Protein AF-A0AAV4CG41-F1 (afdb_monomer)

Foldseek 3Di:
DPDDDPLVVPPVSVCVLCVQQDDDPVCPPVSVVSVVVSVVCVVVVCVPPDDPPD

Solvent-accessible surface area (backbone atoms only — not comparable to full-atom values): 3559 Å² total; per-residue (Å²): 136,75,100,64,69,73,59,71,79,35,64,69,58,42,48,64,70,45,69,88,67,76,78,53,98,90,35,68,69,61,34,52,53,47,51,52,55,51,51,48,53,59,58,61,66,45,74,83,49,81,77,83,76,126

Structure (mmCIF, N/CA/C/O backbone):
data_AF-A0AAV4CG41-F1
#
_entry.id   AF-A0AAV4CG41-F1
#
loop_
_atom_site.group_PDB
_atom_site.id
_atom_site.type_symbol
_atom_site.label_atom_id
_atom_site.label_alt_id
_atom_site.label_comp_id
_atom_site.label_asym_id
_atom_site.label_entity_id
_atom_site.label_seq_id
_atom_site.pdbx_PDB_ins_code
_atom_site.Cartn_x
_atom_site.Cartn_y
_atom_site.Cartn_z
_atom_si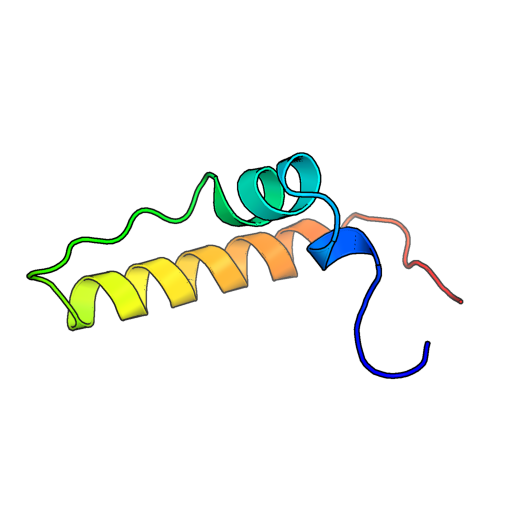te.occupancy
_atom_site.B_iso_or_equiv
_atom_site.auth_seq_id
_atom_site.auth_comp_id
_atom_site.auth_asym_id
_atom_site.auth_atom_id
_atom_site.pdbx_PDB_model_num
ATOM 1 N N . MET A 1 1 ? 12.747 10.184 -14.687 1.00 64.81 1 MET A N 1
ATOM 2 C CA . MET A 1 1 ? 11.456 10.351 -13.978 1.00 64.81 1 MET A CA 1
ATOM 3 C C . MET A 1 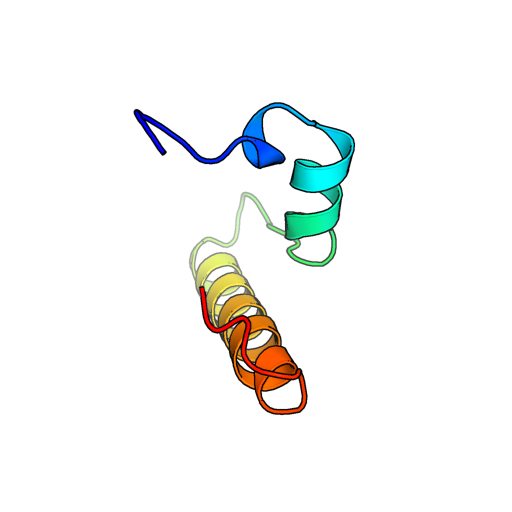1 ? 11.269 11.825 -13.654 1.00 64.81 1 MET A C 1
ATOM 5 O O . MET A 1 1 ? 12.180 12.397 -13.073 1.00 64.81 1 MET A O 1
ATOM 9 N N . ILE A 1 2 ? 10.140 12.439 -14.017 1.00 83.75 2 ILE A N 1
ATOM 10 C CA . ILE A 1 2 ? 9.779 13.798 -13.573 1.00 83.75 2 ILE A CA 1
ATOM 11 C C . ILE A 1 2 ? 8.370 13.721 -12.975 1.00 83.75 2 ILE A C 1
ATOM 13 O O . ILE A 1 2 ? 7.460 13.199 -13.610 1.00 83.75 2 ILE A O 1
ATOM 17 N N . GLY A 1 3 ? 8.195 14.203 -11.743 1.00 91.94 3 GLY A N 1
ATOM 18 C CA . GLY A 1 3 ? 6.904 14.233 -11.049 1.00 91.94 3 GLY A CA 1
ATOM 19 C C . GLY A 1 3 ? 6.552 12.933 -10.322 1.00 91.94 3 GLY A C 1
ATOM 20 O O . GLY A 1 3 ? 6.603 12.886 -9.096 1.00 91.94 3 GLY A O 1
ATOM 21 N N . TYR A 1 4 ? 6.190 11.880 -11.054 1.00 93.25 4 TYR A N 1
ATOM 22 C CA . TYR A 1 4 ? 5.679 10.637 -10.469 1.00 93.25 4 TYR A CA 1
ATOM 23 C C . TYR A 1 4 ? 6.043 9.398 -11.305 1.00 93.25 4 TYR A C 1
ATOM 25 O O . TYR A 1 4 ? 6.441 9.523 -12.461 1.00 93.25 4 TYR A O 1
ATOM 33 N N . PRO A 1 5 ? 5.953 8.186 -10.731 1.00 91.75 5 PRO A N 1
ATOM 34 C CA . PRO A 1 5 ? 6.215 6.954 -11.468 1.00 91.75 5 PRO A CA 1
ATOM 35 C C . PRO A 1 5 ? 5.029 6.524 -12.337 1.00 91.75 5 PRO A C 1
ATOM 37 O O . PRO A 1 5 ? 3.911 6.438 -11.841 1.00 91.75 5 PRO A O 1
ATOM 40 N N . ASP A 1 6 ? 5.285 6.121 -13.580 1.00 91.88 6 ASP A N 1
ATOM 41 C CA . ASP A 1 6 ? 4.246 5.771 -14.566 1.00 91.88 6 ASP A CA 1
ATOM 42 C C . ASP A 1 6 ? 3.246 4.707 -14.090 1.00 91.88 6 ASP A C 1
ATOM 44 O O . ASP A 1 6 ? 2.084 4.719 -14.490 1.00 91.88 6 ASP A O 1
ATOM 48 N N . TYR A 1 7 ? 3.655 3.793 -13.198 1.00 89.38 7 TYR A N 1
ATOM 49 C CA . TYR A 1 7 ? 2.767 2.725 -12.722 1.00 89.38 7 TYR A CA 1
ATOM 50 C C . TYR A 1 7 ? 1.525 3.242 -11.981 1.00 89.38 7 TYR A C 1
ATOM 52 O O . TYR A 1 7 ? 0.577 2.474 -11.843 1.00 89.38 7 TYR A O 1
ATOM 60 N N . ILE A 1 8 ? 1.517 4.486 -11.478 1.00 93.56 8 ILE A N 1
ATOM 61 C CA . ILE A 1 8 ? 0.336 5.040 -10.793 1.00 93.56 8 ILE A CA 1
ATOM 62 C C . ILE A 1 8 ? -0.755 5.490 -11.768 1.00 93.56 8 ILE A C 1
ATOM 64 O O . ILE A 1 8 ? -1.892 5.65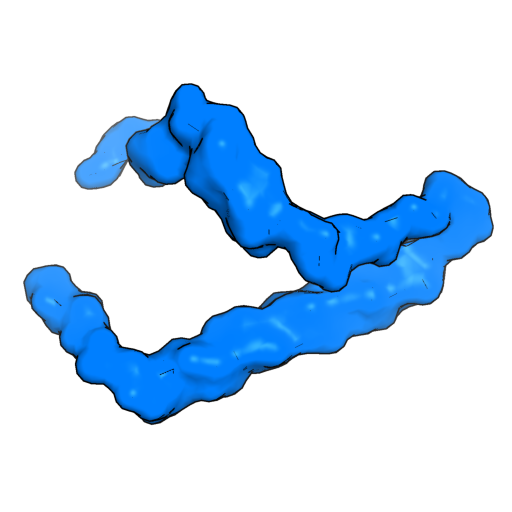3 -11.342 1.00 93.56 8 ILE A O 1
ATOM 68 N N . LEU A 1 9 ? -0.423 5.685 -13.050 1.00 94.06 9 LEU A N 1
ATOM 69 C CA . LEU A 1 9 ? -1.392 6.039 -14.093 1.00 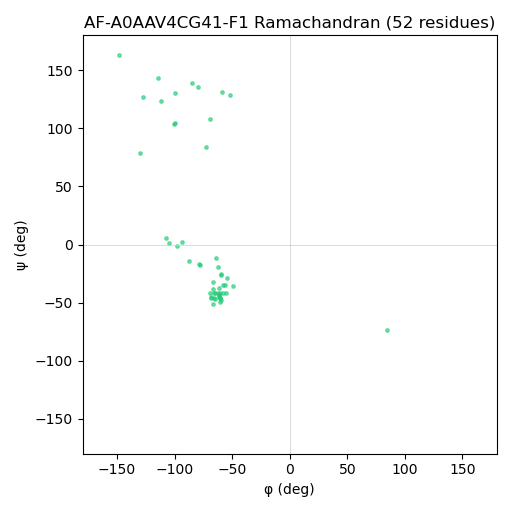94.06 9 LEU A CA 1
ATOM 70 C C . LEU A 1 9 ? -2.193 4.825 -14.587 1.00 94.06 9 LEU A C 1
ATOM 72 O O . LEU A 1 9 ? -3.233 4.973 -15.222 1.00 94.06 9 LEU A O 1
ATOM 76 N N . ASP A 1 10 ? -1.710 3.618 -14.298 1.00 96.06 10 ASP A N 1
ATOM 77 C CA . ASP A 1 10 ? -2.337 2.356 -14.671 1.00 96.06 10 ASP A CA 1
ATOM 78 C C . ASP A 1 10 ? -3.110 1.800 -13.467 1.00 96.06 10 ASP A C 1
ATOM 80 O O . ASP A 1 10 ? -2.519 1.274 -12.518 1.00 96.06 10 ASP A O 1
ATOM 84 N N . HIS A 1 11 ? -4.440 1.921 -13.507 1.00 96.38 11 HIS A N 1
ATOM 85 C CA . HIS A 1 11 ? -5.315 1.488 -12.414 1.00 96.38 11 HIS A CA 1
ATOM 86 C C . HIS A 1 11 ? -5.145 -0.003 -12.081 1.00 96.38 11 HIS A C 1
ATOM 88 O O . HIS A 1 11 ? -5.132 -0.365 -10.910 1.00 96.38 11 HIS A O 1
ATOM 94 N N . ILE A 1 12 ? -4.894 -0.861 -13.077 1.00 96.94 12 ILE A N 1
ATOM 95 C CA . 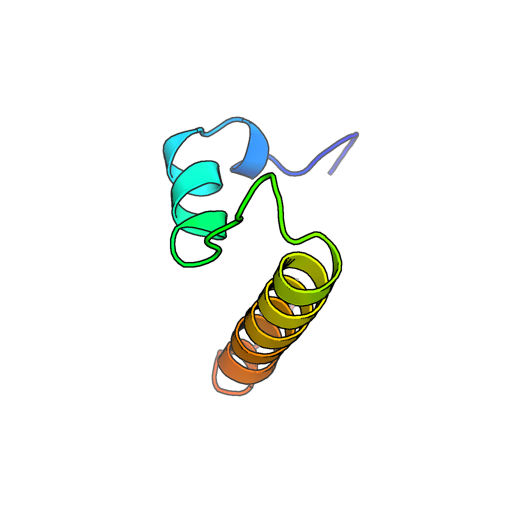ILE A 1 12 ? -4.695 -2.302 -12.867 1.00 96.94 12 ILE A CA 1
ATOM 96 C C . ILE A 1 12 ? -3.415 -2.540 -12.066 1.00 96.94 12 ILE A C 1
ATOM 98 O O . ILE A 1 12 ? -3.394 -3.322 -11.110 1.00 96.94 12 ILE A O 1
ATOM 102 N N . LYS A 1 13 ? -2.322 -1.860 -12.434 1.00 95.06 13 LYS A N 1
ATOM 103 C CA . LYS A 1 13 ? -1.052 -1.962 -11.699 1.00 95.06 13 LYS A CA 1
ATOM 104 C C . LYS A 1 13 ? -1.163 -1.378 -10.298 1.00 95.06 13 LYS A C 1
ATOM 106 O O . LYS A 1 13 ? -0.566 -1.934 -9.371 1.00 95.06 13 LYS A O 1
ATOM 111 N N . LEU A 1 14 ? -1.899 -0.282 -10.138 1.00 95.62 14 LEU A N 1
ATOM 112 C CA . LEU A 1 14 ? -2.100 0.364 -8.850 1.00 95.62 14 LEU A CA 1
ATOM 113 C C . LEU A 1 14 ? -2.950 -0.501 -7.910 1.00 95.62 14 LEU A C 1
ATOM 115 O O . LEU A 1 14 ? -2.543 -0.731 -6.774 1.00 95.62 14 LEU A O 1
ATOM 119 N N . ASP A 1 15 ? -4.049 -1.074 -8.387 1.00 96.19 15 ASP A N 1
ATOM 120 C CA . ASP A 1 15 ? -4.904 -1.955 -7.589 1.00 96.19 15 ASP A CA 1
ATOM 121 C C . ASP A 1 15 ? -4.162 -3.232 -7.193 1.00 96.19 15 ASP A C 1
ATOM 123 O O . ASP A 1 15 ? -4.091 -3.579 -6.010 1.00 96.19 15 ASP A O 1
ATOM 127 N N . LYS A 1 16 ? -3.483 -3.875 -8.152 1.00 95.44 16 LYS A N 1
ATOM 128 C CA . LYS A 1 16 ? -2.629 -5.045 -7.891 1.00 95.44 16 LYS A CA 1
ATOM 129 C C . LYS A 1 16 ? -1.551 -4.744 -6.856 1.00 95.44 16 LYS A C 1
ATOM 131 O O . LYS A 1 16 ? -1.192 -5.594 -6.041 1.00 95.44 16 LYS A O 1
ATOM 136 N N . LYS A 1 17 ? -1.022 -3.516 -6.851 1.00 93.62 17 LYS A N 1
ATOM 137 C CA . LYS A 1 17 ? -0.041 -3.087 -5.856 1.00 93.62 17 LYS A CA 1
ATOM 138 C C . LYS A 1 17 ? -0.614 -3.228 -4.444 1.00 93.62 17 LYS A C 1
ATOM 140 O O . LYS A 1 17 ? 0.128 -3.691 -3.580 1.00 93.62 17 LYS A O 1
ATOM 145 N N . TYR A 1 18 ? -1.876 -2.875 -4.205 1.00 95.38 18 TYR A N 1
ATOM 146 C CA . TYR A 1 18 ? -2.506 -2.823 -2.877 1.00 95.38 18 TYR A CA 1
ATOM 147 C C . TYR A 1 18 ? -3.523 -3.944 -2.598 1.00 95.38 18 TYR A C 1
ATOM 149 O O . TYR A 1 18 ? -4.105 -3.963 -1.519 1.00 95.38 18 TYR A O 1
ATOM 157 N N . GLU A 1 19 ? -3.683 -4.922 -3.493 1.00 94.75 19 GLU A N 1
ATOM 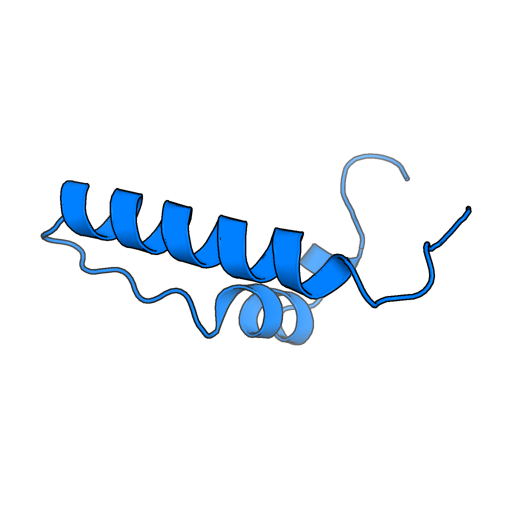158 C CA . GLU A 1 19 ? -4.705 -5.987 -3.424 1.00 94.75 19 GLU A CA 1
ATOM 159 C C . GLU A 1 19 ? -4.799 -6.710 -2.057 1.00 94.75 19 GLU A C 1
ATOM 161 O O . GLU A 1 19 ? -5.892 -7.038 -1.574 1.00 94.75 19 GLU A O 1
ATOM 166 N N . ASN A 1 20 ? -3.644 -6.897 -1.406 1.00 93.06 20 ASN A N 1
ATOM 167 C CA . ASN A 1 20 ? -3.468 -7.623 -0.145 1.00 93.06 20 ASN A CA 1
ATOM 168 C C . ASN A 1 20 ? -3.526 -6.730 1.108 1.00 93.06 20 ASN A C 1
ATOM 170 O O . ASN A 1 20 ? -3.319 -7.217 2.220 1.00 93.06 20 ASN A O 1
ATOM 174 N N . LEU A 1 21 ? -3.764 -5.429 0.946 1.00 95.50 21 LEU A N 1
ATOM 175 C CA . LEU A 1 21 ? -3.923 -4.478 2.039 1.00 95.50 21 LEU A CA 1
ATOM 176 C C . LEU A 1 21 ? -5.418 -4.217 2.247 1.00 95.50 21 LEU A C 1
ATOM 178 O O . LEU A 1 21 ? -6.053 -3.513 1.468 1.00 95.50 21 LEU A O 1
ATOM 182 N N . LYS A 1 22 ? -5.992 -4.815 3.293 1.00 94.31 22 LYS A N 1
ATOM 183 C CA . LYS A 1 22 ? -7.394 -4.604 3.673 1.00 94.31 22 LYS A CA 1
ATOM 184 C C . LYS A 1 22 ? -7.460 -3.610 4.826 1.00 94.31 22 LYS A C 1
ATOM 186 O O . LYS A 1 22 ? -6.754 -3.788 5.813 1.00 94.31 22 LYS A O 1
ATOM 191 N N . MET A 1 23 ? -8.308 -2.595 4.682 1.00 94.75 23 MET A N 1
ATOM 192 C CA . MET A 1 23 ? -8.507 -1.547 5.683 1.00 94.75 23 MET A CA 1
ATOM 193 C C . MET A 1 23 ? -9.921 -1.607 6.251 1.00 94.75 23 MET A C 1
ATOM 195 O O . MET A 1 23 ? -10.880 -1.857 5.521 1.00 94.75 23 MET A O 1
ATOM 199 N N . ASN A 1 24 ? -10.048 -1.322 7.542 1.00 96.31 24 ASN A N 1
ATOM 200 C CA . ASN A 1 24 ? -11.312 -1.171 8.245 1.00 96.31 24 ASN A CA 1
ATOM 201 C C . ASN A 1 24 ? -11.491 0.294 8.669 1.00 96.31 24 ASN A C 1
ATOM 203 O O . ASN A 1 24 ? -10.659 0.847 9.382 1.00 96.31 24 ASN A O 1
ATOM 207 N N . LYS A 1 25 ? -12.591 0.929 8.255 1.00 96.50 25 LYS A N 1
ATOM 208 C CA . LYS A 1 25 ? -12.857 2.352 8.534 1.00 96.50 25 LYS A CA 1
ATOM 209 C C . LYS A 1 25 ? -12.929 2.682 10.032 1.00 96.50 25 LYS A C 1
ATOM 211 O O . LYS A 1 25 ? -12.661 3.819 10.397 1.00 96.50 25 LYS A O 1
ATOM 216 N N . SER A 1 26 ? -13.262 1.709 10.878 1.00 97.44 26 SER A N 1
ATOM 217 C CA . SER A 1 26 ? -13.436 1.897 12.324 1.00 97.44 26 SER A CA 1
ATOM 218 C C . SER A 1 26 ? -12.213 1.499 13.156 1.00 97.44 26 SER A C 1
ATOM 220 O O . SER A 1 26 ? -12.251 1.641 14.373 1.00 97.44 26 SER A O 1
ATOM 222 N N . ASP A 1 27 ? -11.136 1.008 12.533 1.00 97.50 27 ASP A N 1
ATOM 223 C CA . ASP A 1 27 ? -9.964 0.482 13.244 1.00 97.50 27 ASP A CA 1
ATOM 224 C C . ASP A 1 27 ? -8.656 1.090 12.719 1.00 97.50 27 ASP A C 1
ATOM 226 O O . ASP A 1 27 ? -7.913 0.499 11.933 1.00 97.50 27 ASP A O 1
ATOM 230 N N . TYR A 1 28 ? -8.366 2.314 13.157 1.00 97.31 28 TYR A N 1
ATOM 231 C CA . TYR A 1 28 ? -7.149 3.021 12.761 1.00 97.31 28 TYR A CA 1
ATOM 232 C C . TYR A 1 28 ? -5.872 2.296 13.211 1.00 97.31 28 TYR A C 1
ATOM 234 O O . TYR A 1 28 ? -4.910 2.200 12.445 1.00 97.31 28 TYR A O 1
ATOM 242 N N . PHE A 1 29 ? -5.843 1.770 14.438 1.00 97.81 29 PHE A N 1
ATOM 243 C CA . PHE A 1 29 ? -4.653 1.100 14.963 1.00 97.81 29 PHE A C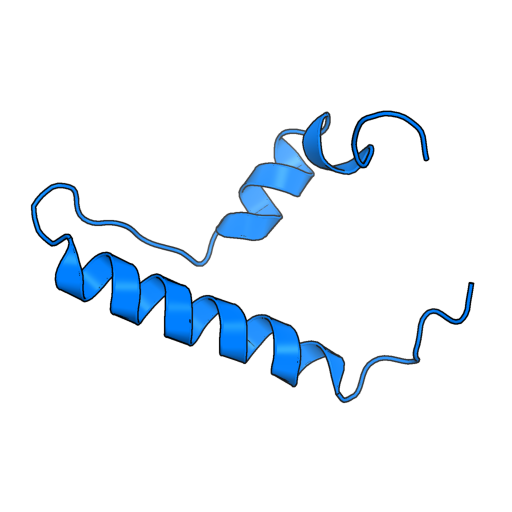A 1
ATOM 244 C C . PHE A 1 29 ? -4.383 -0.216 14.224 1.00 97.81 29 PHE A C 1
ATOM 246 O O . PHE A 1 29 ? -3.262 -0.449 13.761 1.00 97.81 29 PHE A O 1
ATOM 253 N N . GLY A 1 30 ? -5.416 -1.037 14.021 1.00 98.12 30 GLY A N 1
ATOM 254 C CA . GLY A 1 30 ? -5.312 -2.262 13.237 1.00 98.12 30 GLY A CA 1
ATOM 255 C C . GLY A 1 30 ? -4.911 -1.998 11.788 1.00 98.12 30 GLY A C 1
ATOM 256 O O . GLY A 1 30 ? -4.062 -2.717 11.260 1.00 98.12 30 GLY A O 1
ATOM 257 N N . ASN A 1 31 ? -5.403 -0.918 11.169 1.00 98.19 31 ASN A N 1
ATOM 258 C CA . ASN A 1 31 ? -4.965 -0.502 9.832 1.00 98.19 31 ASN A CA 1
ATOM 259 C C . ASN A 1 31 ? -3.465 -0.183 9.779 1.00 98.19 31 ASN A C 1
ATOM 261 O O . ASN A 1 31 ? -2.780 -0.593 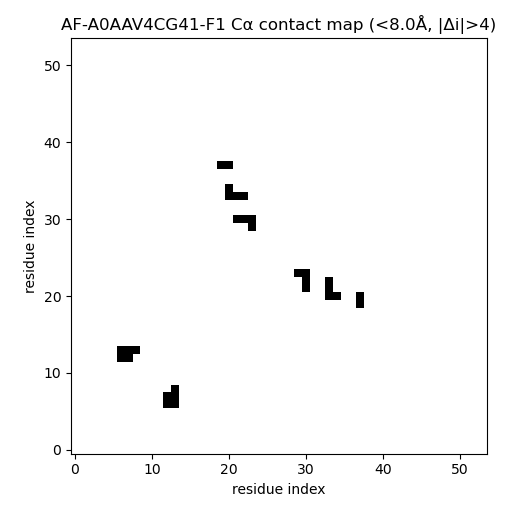8.840 1.00 98.19 31 ASN A O 1
ATOM 265 N N . ASN A 1 32 ? -2.929 0.507 10.789 1.00 97.88 32 ASN A N 1
ATOM 266 C CA . ASN A 1 32 ? -1.496 0.805 10.865 1.00 97.88 32 ASN A CA 1
ATOM 267 C C . ASN A 1 32 ? -0.656 -0.470 11.015 1.00 97.88 32 ASN A C 1
ATOM 269 O O . ASN A 1 32 ? 0.368 -0.633 10.340 1.00 97.88 32 ASN A O 1
ATOM 273 N N . LEU A 1 33 ? -1.103 -1.415 11.847 1.00 97.62 33 LEU A N 1
ATOM 274 C CA . LEU A 1 33 ? -0.432 -2.705 11.994 1.00 97.62 33 LEU A CA 1
ATOM 275 C C . LEU A 1 33 ? -0.503 -3.528 10.696 1.00 97.62 33 LEU A C 1
ATOM 277 O O . LEU A 1 33 ? 0.497 -4.122 10.279 1.00 97.62 33 LEU A O 1
ATOM 281 N N . ALA A 1 34 ? -1.656 -3.532 10.022 1.00 96.94 34 ALA A N 1
ATOM 282 C CA . ALA A 1 34 ? -1.848 -4.186 8.731 1.00 96.94 34 ALA A CA 1
ATOM 283 C C . ALA A 1 34 ? -0.920 -3.594 7.660 1.00 96.94 34 ALA A C 1
ATOM 285 O O . ALA A 1 34 ? -0.227 -4.343 6.965 1.00 96.94 34 ALA A O 1
ATOM 286 N N . PHE A 1 35 ? -0.832 -2.264 7.583 1.00 97.50 35 PHE A N 1
ATOM 287 C CA . PHE A 1 35 ? 0.070 -1.558 6.675 1.00 97.50 35 PHE A CA 1
ATOM 288 C C . PHE A 1 35 ? 1.544 -1.874 6.950 1.00 97.50 35 PHE A C 1
ATOM 290 O O . PHE A 1 35 ? 2.308 -2.148 6.021 1.00 97.50 35 PHE A O 1
ATOM 297 N N . THR A 1 36 ? 1.939 -1.902 8.223 1.00 97.25 36 THR A N 1
ATOM 298 C CA . THR A 1 36 ? 3.303 -2.240 8.647 1.00 97.25 36 THR A CA 1
ATOM 299 C C . THR A 1 36 ? 3.678 -3.658 8.209 1.00 97.25 36 THR A C 1
ATOM 301 O O . THR A 1 36 ? 4.692 -3.867 7.538 1.00 97.25 36 THR A O 1
ATOM 304 N N . ARG A 1 37 ? 2.817 -4.646 8.491 1.00 96.31 37 ARG A N 1
ATOM 305 C CA . ARG A 1 37 ? 3.024 -6.046 8.074 1.00 96.31 37 ARG A CA 1
ATOM 306 C C . ARG A 1 37 ? 3.087 -6.192 6.555 1.00 96.31 37 ARG A C 1
ATOM 308 O O . ARG A 1 37 ? 3.935 -6.920 6.037 1.00 96.31 37 ARG A O 1
ATOM 315 N N . TYR A 1 38 ? 2.197 -5.509 5.840 1.00 96.62 38 TYR A N 1
ATOM 316 C CA . TYR A 1 38 ? 2.171 -5.488 4.381 1.00 96.62 38 TYR A CA 1
ATOM 317 C C . TYR A 1 38 ? 3.479 -4.922 3.803 1.00 96.62 38 TYR A C 1
ATOM 319 O O . TYR A 1 38 ? 4.082 -5.540 2.921 1.00 96.62 38 TYR A O 1
ATOM 327 N N . SER A 1 39 ? 3.963 -3.803 4.346 1.00 94.69 39 SER A N 1
ATOM 328 C CA . SER A 1 39 ? 5.207 -3.158 3.914 1.00 94.69 39 SER A CA 1
ATOM 329 C C . SER A 1 39 ? 6.412 -4.075 4.120 1.00 94.69 39 SER A C 1
ATOM 331 O O . SER A 1 39 ? 7.189 -4.283 3.187 1.00 94.69 39 SER A O 1
ATOM 333 N N . PHE A 1 40 ? 6.514 -4.723 5.285 1.00 95.62 40 PHE A N 1
ATOM 334 C CA . PHE A 1 40 ? 7.575 -5.694 5.550 1.00 95.62 40 PHE A CA 1
ATOM 335 C C . PHE A 1 40 ? 7.552 -6.871 4.577 1.00 95.62 40 PHE A C 1
ATOM 337 O O . PHE A 1 40 ? 8.583 -7.185 3.984 1.00 95.62 40 PHE A O 1
ATOM 344 N N . ARG A 1 41 ? 6.387 -7.489 4.338 1.00 94.12 41 ARG A N 1
ATOM 345 C CA . ARG A 1 41 ? 6.261 -8.594 3.370 1.00 94.12 41 ARG A CA 1
ATOM 346 C C . ARG A 1 41 ? 6.770 -8.200 1.985 1.00 94.12 41 ARG A C 1
ATOM 348 O O . ARG A 1 41 ? 7.465 -8.983 1.341 1.00 94.12 41 ARG A O 1
ATOM 355 N N . ARG A 1 42 ? 6.464 -6.983 1.530 1.00 92.12 42 ARG A N 1
ATOM 356 C CA . ARG A 1 42 ? 6.920 -6.490 0.224 1.00 92.12 42 ARG A CA 1
ATOM 357 C C . ARG A 1 42 ? 8.415 -6.231 0.176 1.00 92.12 42 ARG A C 1
ATOM 359 O O . ARG A 1 42 ? 9.030 -6.551 -0.838 1.00 92.12 42 ARG A O 1
ATOM 366 N N . THR A 1 43 ? 8.984 -5.654 1.228 1.00 92.12 43 THR A N 1
ATOM 367 C CA . THR A 1 43 ? 10.424 -5.392 1.306 1.00 92.12 43 THR A CA 1
ATOM 368 C C . THR A 1 43 ? 11.206 -6.700 1.372 1.00 92.12 43 THR A C 1
ATOM 370 O O . THR A 1 43 ? 12.062 -6.937 0.524 1.00 92.12 43 THR A O 1
ATOM 373 N N . PHE A 1 44 ? 10.851 -7.610 2.282 1.00 93.56 44 PHE A N 1
ATOM 374 C CA . PHE A 1 44 ? 11.528 -8.904 2.403 1.00 93.56 44 PHE A CA 1
ATOM 375 C C . PHE A 1 44 ? 11.308 -9.810 1.185 1.00 93.56 44 PHE A C 1
ATOM 377 O O . PHE A 1 44 ? 12.225 -10.518 0.776 1.00 93.56 44 PHE A O 1
ATOM 384 N N . GLY A 1 45 ? 10.152 -9.727 0.520 1.00 90.19 45 GLY A N 1
ATOM 385 C CA . GLY A 1 45 ? 9.892 -10.443 -0.733 1.00 90.19 45 GLY A CA 1
ATOM 386 C C . GLY A 1 45 ? 10.790 -10.024 -1.908 1.00 90.19 45 GLY A C 1
ATOM 387 O O . GLY A 1 45 ? 10.813 -10.704 -2.934 1.00 90.19 45 GLY A O 1
ATOM 388 N N . LYS A 1 46 ? 11.539 -8.919 -1.790 1.00 89.31 46 LYS A N 1
ATOM 389 C CA . LYS A 1 46 ? 12.548 -8.510 -2.780 1.00 89.31 46 LYS A CA 1
ATOM 390 C C . LYS A 1 46 ? 13.922 -9.135 -2.533 1.00 89.31 46 LYS A C 1
ATOM 392 O O . LYS A 1 46 ? 14.728 -9.127 -3.451 1.00 89.31 46 LYS A O 1
ATOM 397 N N . LEU A 1 47 ? 14.179 -9.726 -1.362 1.00 89.62 47 LEU A N 1
ATOM 398 C CA . LEU A 1 47 ? 15.507 -10.218 -0.964 1.00 89.62 47 LEU A CA 1
ATOM 399 C C . LEU A 1 47 ? 16.091 -11.287 -1.906 1.00 89.62 47 LEU A C 1
ATOM 401 O O . LEU A 1 47 ? 17.303 -11.453 -1.983 1.00 89.62 47 LEU A O 1
ATOM 405 N N . ARG A 1 48 ? 15.234 -12.036 -2.607 1.00 86.81 48 ARG A N 1
ATOM 406 C CA . ARG A 1 48 ? 15.629 -13.077 -3.575 1.00 86.81 48 ARG A CA 1
ATOM 407 C C . ARG A 1 48 ? 15.455 -12.654 -5.032 1.00 86.81 48 ARG A C 1
ATOM 409 O O . ARG A 1 48 ? 15.688 -13.455 -5.930 1.00 86.81 48 ARG A O 1
ATOM 416 N N . LYS A 1 49 ? 15.008 -11.423 -5.282 1.00 86.06 49 LYS A N 1
ATOM 417 C CA . LYS A 1 49 ? 14.875 -10.899 -6.641 1.00 86.06 49 LYS A CA 1
ATOM 418 C C . LYS A 1 49 ? 16.224 -10.339 -7.070 1.00 86.06 49 LYS A C 1
ATOM 420 O O . LYS A 1 49 ? 16.895 -9.695 -6.267 1.00 86.06 49 LYS A O 1
ATOM 425 N N . LYS A 1 50 ? 16.613 -10.582 -8.327 1.00 79.75 50 LYS A N 1
ATOM 426 C CA . LYS A 1 50 ? 17.797 -9.942 -8.913 1.00 79.75 50 LYS A CA 1
ATOM 427 C C . LYS A 1 50 ? 17.653 -8.428 -8.702 1.00 79.75 50 LYS A C 1
ATOM 429 O O . LYS A 1 50 ? 16.573 -7.906 -9.003 1.00 79.75 50 LYS A O 1
ATOM 434 N N . PRO A 1 51 ? 18.666 -7.741 -8.150 1.00 75.44 51 PRO A N 1
ATOM 435 C CA . PRO A 1 51 ? 18.591 -6.299 -8.016 1.00 75.44 51 PRO A CA 1
ATOM 436 C C . PRO A 1 51 ? 18.405 -5.705 -9.414 1.00 75.44 51 PRO A C 1
ATOM 438 O O . PRO A 1 51 ? 19.083 -6.096 -10.368 1.00 75.44 51 PRO A O 1
ATOM 441 N N . LEU A 1 52 ? 17.426 -4.811 -9.539 1.00 67.81 52 LEU A N 1
ATOM 442 C CA . LEU A 1 52 ? 17.333 -3.912 -10.680 1.00 67.81 52 LEU A CA 1
ATOM 443 C C . LEU A 1 52 ? 18.451 -2.893 -10.465 1.00 67.81 52 LEU A C 1
ATOM 445 O O . LEU A 1 52 ? 18.240 -1.874 -9.818 1.00 67.81 52 LEU A O 1
ATOM 449 N N . ASN A 1 53 ? 19.664 -3.251 -10.879 1.00 55.41 53 ASN A N 1
ATOM 450 C CA . ASN A 1 53 ? 20.704 -2.258 -11.083 1.00 55.41 53 ASN A CA 1
ATOM 451 C C . ASN A 1 53 ? 20.243 -1.465 -12.309 1.00 55.41 53 ASN A C 1
ATOM 453 O O . ASN A 1 53 ? 20.169 -2.037 -13.399 1.00 55.41 53 ASN A O 1
ATOM 457 N N . GLU A 1 54 ? 19.809 -0.229 -12.079 1.00 49.22 54 GLU A N 1
ATOM 458 C CA . GLU A 1 54 ? 19.660 0.780 -13.131 1.00 49.22 54 GLU A CA 1
ATOM 459 C C . GLU A 1 54 ? 21.031 1.131 -13.718 1.00 49.22 54 GLU A C 1
ATOM 461 O O . GLU A 1 54 ? 22.014 1.163 -12.937 1.00 49.22 54 GLU A O 1
#

Nearest PDB structures (foldseek):
  7sym-assembly1_G  TM=4.254E-01  e=6.394E+00  Oryctolagus cuniculus

Secondary structure (DSSP, 8-state):
--SS-GGGS-HHHHHHHHTT----TT-HHHHHHHHHHHHHHHHHTTTTSPP---

Mean predicted aligned error: 4.85 Å

Sequence (54 aa):
MIGYPDYILDHIKLDKKYENLKMNKSDYFGNNLAFTRYSFRRTFGKLRKKPLNE

Organism: NCBI:txid259542

Radius of gyration: 14.1 Å; Cα contacts (8 Å, |Δi|>4): 15; chains: 1; bounding box: 34×27×30 Å

pLDDT: mean 9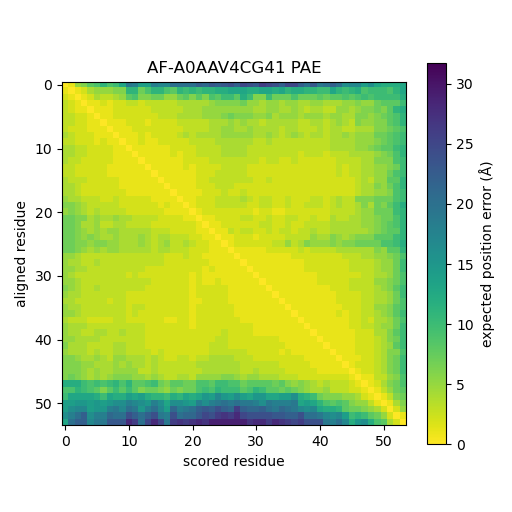1.09, std 10.23, range [49.22, 98.19]